Protein AF-A0A430WQE9-F1 (afdb_monomer)

Nearest PDB structures (foldseek):
  4ce4-assembly1_5  TM=2.980E-01  e=2.258E+00  Sus scrofa domesticus

Mean predicted aligned error: 10.64 Å

Secondary structure (DSSP, 8-state):
-HHHHHHHHHHHHHHHHHHHHHHHHHHHHH-S--------HHHHHHHHGGGGTS--TT--EEE-TTT--EEEHHHHHHHHHHHHHHHHHT----------

Foldseek 3Di:
DVVVVVVVVVVVVVVVVVVVVVVVVVCVVPDPDDFDDDDPLVVVCVVVPCVSVVVPPVPQWDADPPPRDIDGPVVVVVVVRCVVRVVVVVDPDDPPPDDD

Organism: Campylobacter jejuni (NCBI:txid197)

Solvent-accessible surface area (backbone atoms only — not comparable to full-atom values): 6272 Å² total; per-residue (Å²): 127,68,66,65,56,52,50,50,54,51,52,53,52,49,52,52,51,51,50,51,54,54,51,52,54,50,51,66,71,74,41,99,76,85,70,84,80,83,85,54,61,68,60,48,35,68,76,58,40,73,52,59,81,65,50,56,82,82,64,50,69,38,67,42,93,86,77,66,53,73,42,51,38,67,58,51,49,51,51,53,43,42,54,58,44,56,61,56,66,79,52,92,66,77,78,83,86,70,92,127

Sequence (100 aa):
MPYLLTKFHIKLANQRKDYFFKLANTIAKEYDNVFIEDLNIKAMAKLWGRKINDLNLKGRIFECPNCNVKLDRDYNASLNIYRVGASTLRGESIRPTKVG

InterPro domains:
  IPR001959 Probable transposase, IS891/IS1136/IS1341 [PF01385] (5-46)
  IPR010095 Cas12f1-like, TNB domain [PF07282] (58-81)

Structure (mmCIF, N/CA/C/O backbone):
data_AF-A0A430WQE9-F1
#
_entry.id   AF-A0A430WQE9-F1
#
loop_
_atom_site.group_PDB
_atom_site.id
_atom_site.type_symbol
_atom_site.label_atom_id
_atom_site.label_alt_id
_atom_site.label_comp_id
_atom_site.label_asym_id
_atom_site.label_entity_id
_atom_site.label_seq_id
_atom_site.pdbx_PDB_ins_code
_atom_site.Cartn_x
_atom_site.Cartn_y
_atom_site.Cartn_z
_atom_site.occupancy
_atom_site.B_iso_or_equiv
_atom_site.auth_seq_id
_atom_site.auth_comp_id
_atom_site.auth_asym_id
_atom_site.auth_atom_id
_atom_site.pdbx_PDB_model_num
ATOM 1 N N . MET A 1 1 ? -7.065 23.818 27.982 1.00 58.28 1 MET A N 1
ATOM 2 C CA . MET A 1 1 ? -7.477 23.308 26.652 1.00 58.28 1 MET A CA 1
ATOM 3 C C . MET A 1 1 ? -6.497 22.361 25.897 1.00 58.28 1 MET A C 1
ATOM 5 O O . MET A 1 1 ? -6.831 22.034 24.768 1.00 58.28 1 MET A O 1
ATOM 9 N N . PRO A 1 2 ? -5.373 21.808 26.425 1.00 73.31 2 PRO A N 1
ATOM 10 C CA . PRO A 1 2 ? -4.547 20.836 25.659 1.00 73.31 2 PRO A CA 1
ATOM 11 C C . PRO A 1 2 ? -5.147 19.422 25.522 1.00 73.31 2 PRO A C 1
ATOM 13 O O . PRO A 1 2 ? -4.924 18.724 24.540 1.00 73.31 2 PRO A O 1
ATOM 16 N N . TYR A 1 3 ? -5.931 18.989 26.511 1.00 83.31 3 TYR A N 1
ATOM 17 C CA . TYR A 1 3 ? -6.390 17.600 26.641 1.00 83.31 3 TYR A CA 1
ATOM 18 C C . TYR A 1 3 ? -7.363 17.142 25.537 1.00 83.31 3 TYR A C 1
ATOM 20 O O . TYR A 1 3 ? -7.309 15.994 25.095 1.00 83.31 3 TYR A O 1
ATOM 28 N N . LEU A 1 4 ? -8.234 18.039 25.061 1.00 88.00 4 LEU A N 1
ATOM 29 C CA . LEU A 1 4 ? -9.187 17.755 23.979 1.00 88.00 4 LEU A CA 1
ATOM 30 C C . LEU A 1 4 ? -8.475 17.521 22.640 1.00 88.00 4 LEU A C 1
ATOM 32 O O . LEU A 1 4 ? -8.814 16.580 21.923 1.00 88.00 4 LEU A O 1
ATOM 36 N N . LEU A 1 5 ? -7.448 18.324 22.345 1.00 92.25 5 LEU A N 1
ATOM 37 C CA . LEU A 1 5 ? -6.609 18.160 21.159 1.00 92.25 5 LEU A CA 1
ATOM 38 C C . LEU A 1 5 ? -5.867 16.816 21.197 1.00 92.25 5 LEU A C 1
ATOM 40 O O . LEU A 1 5 ? -5.918 16.054 20.233 1.00 92.25 5 LEU A O 1
ATOM 44 N N . THR A 1 6 ? -5.260 16.467 22.336 1.00 92.25 6 THR A N 1
ATOM 45 C CA . THR A 1 6 ? -4.583 15.172 22.512 1.00 92.25 6 THR A CA 1
ATOM 46 C C . THR A 1 6 ? -5.543 13.995 22.325 1.00 92.25 6 THR A C 1
ATOM 48 O O . THR A 1 6 ? -5.217 13.042 21.617 1.00 92.25 6 THR A O 1
ATOM 51 N N . LYS A 1 7 ? -6.760 14.066 22.882 1.00 93.94 7 LYS A N 1
ATOM 52 C CA . LYS A 1 7 ? -7.799 13.043 22.666 1.00 93.94 7 LYS A CA 1
ATOM 53 C C . LYS A 1 7 ? -8.175 12.887 21.195 1.00 93.94 7 LYS A 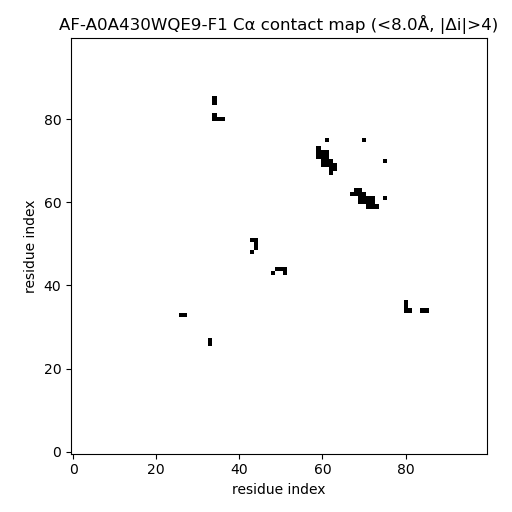C 1
ATOM 55 O O . LYS A 1 7 ? -8.354 11.761 20.734 1.00 93.94 7 LYS A O 1
ATOM 60 N N . PHE A 1 8 ? -8.276 13.991 20.457 1.00 96.31 8 PHE A N 1
ATOM 61 C CA . PHE A 1 8 ? -8.560 13.953 19.026 1.00 96.31 8 PHE A CA 1
ATOM 62 C C . PHE A 1 8 ? -7.433 13.270 18.237 1.00 96.31 8 PHE A C 1
ATOM 64 O O . PHE A 1 8 ? -7.709 12.377 17.436 1.00 96.31 8 PHE A O 1
ATOM 71 N N . HIS A 1 9 ? -6.169 13.606 18.514 1.00 95.75 9 HIS A N 1
ATOM 72 C CA . HIS A 1 9 ? -5.021 12.949 17.880 1.00 95.75 9 HIS A CA 1
ATOM 73 C C . HIS A 1 9 ? -4.970 11.447 18.169 1.00 95.75 9 HIS A C 1
ATOM 75 O O . HIS A 1 9 ? -4.749 10.663 17.247 1.00 95.75 9 HIS A O 1
ATOM 81 N N . ILE A 1 10 ? -5.236 11.037 19.414 1.00 96.88 10 ILE A N 1
ATOM 82 C CA . ILE A 1 10 ? -5.302 9.618 19.790 1.00 96.88 10 ILE A CA 1
ATOM 83 C C . ILE A 1 10 ? -6.429 8.916 19.028 1.00 96.88 10 ILE A C 1
ATOM 85 O O . ILE A 1 10 ? -6.216 7.843 18.467 1.00 96.88 10 ILE A O 1
ATOM 89 N N . LYS A 1 11 ? -7.618 9.528 18.955 1.00 97.31 11 LYS A N 1
ATOM 90 C CA . LYS A 1 11 ? -8.751 8.965 18.212 1.00 97.31 11 LYS A CA 1
ATOM 91 C C . LYS A 1 11 ? -8.407 8.772 16.735 1.00 97.31 11 LYS A C 1
ATOM 93 O O . LYS A 1 11 ? -8.633 7.690 16.202 1.00 97.31 11 LYS A O 1
ATOM 98 N N . LEU A 1 12 ? -7.826 9.785 16.093 1.00 96.69 12 LEU A N 1
ATOM 99 C CA . LEU A 1 12 ? -7.423 9.714 14.689 1.00 96.69 12 LEU A CA 1
ATOM 100 C C . LEU A 1 12 ? -6.335 8.655 14.457 1.00 96.69 12 LEU A C 1
ATOM 102 O O . LEU A 1 12 ? -6.414 7.890 13.496 1.00 96.69 12 LEU A O 1
ATOM 106 N N . ALA A 1 13 ? -5.334 8.582 15.337 1.00 96.88 13 ALA A N 1
ATOM 107 C CA . ALA A 1 13 ? -4.281 7.572 15.260 1.00 96.88 13 ALA A CA 1
ATOM 108 C C . ALA A 1 13 ? -4.855 6.152 15.383 1.00 96.88 13 ALA A C 1
ATOM 110 O O . ALA A 1 13 ? -4.515 5.279 14.584 1.00 96.88 13 ALA A O 1
ATOM 111 N N . ASN A 1 14 ? -5.785 5.942 16.317 1.00 98.06 14 ASN A N 1
ATOM 112 C CA . ASN A 1 14 ? -6.456 4.658 16.501 1.00 98.06 14 ASN A CA 1
ATOM 113 C C . ASN A 1 14 ? -7.331 4.285 15.301 1.00 98.06 14 ASN A C 1
ATOM 115 O O . ASN A 1 14 ? -7.309 3.132 14.890 1.00 98.06 14 ASN A O 1
ATOM 119 N N . GLN A 1 15 ? -8.041 5.242 14.695 1.00 97.94 15 GLN A N 1
ATOM 120 C CA . GLN A 1 15 ? -8.825 5.000 13.477 1.00 97.94 15 GLN A CA 1
ATOM 121 C C . GLN A 1 15 ? -7.946 4.578 12.298 1.00 97.94 15 GLN A C 1
ATOM 123 O O . GLN A 1 15 ? -8.271 3.626 11.595 1.00 97.94 15 GLN A O 1
ATOM 128 N N . ARG A 1 16 ? -6.806 5.250 12.099 1.00 98.19 16 ARG A N 1
ATOM 129 C CA . ARG A 1 16 ? -5.841 4.863 11.060 1.00 98.19 16 ARG A CA 1
ATOM 130 C C . ARG A 1 16 ? -5.314 3.456 11.314 1.00 98.19 16 ARG A C 1
ATOM 132 O O . ARG A 1 16 ? -5.319 2.634 10.406 1.00 98.19 16 ARG A O 1
ATOM 139 N N . LYS A 1 17 ? -4.908 3.173 12.554 1.00 98.00 17 LYS A N 1
ATOM 140 C CA . LYS A 1 17 ? -4.413 1.856 12.963 1.00 98.00 17 LYS A CA 1
ATOM 141 C C . LYS A 1 17 ? -5.459 0.767 12.706 1.00 98.00 17 LYS A C 1
ATOM 143 O O . LYS A 1 17 ? -5.139 -0.231 12.074 1.00 98.00 17 LYS A O 1
ATOM 148 N N . ASP A 1 18 ? -6.697 0.984 13.138 1.00 98.25 18 ASP A N 1
ATOM 149 C CA . ASP A 1 18 ? -7.817 0.060 12.934 1.00 98.25 18 ASP A CA 1
ATOM 150 C C . ASP A 1 18 ? -8.067 -0.231 11.446 1.00 98.25 18 ASP A C 1
ATOM 152 O O . ASP A 1 18 ? -8.135 -1.396 11.054 1.00 98.25 18 ASP A O 1
ATOM 156 N N . TYR A 1 19 ? -8.108 0.808 10.605 1.00 98.19 19 TYR A N 1
ATOM 157 C CA . TYR A 1 19 ? -8.226 0.645 9.155 1.00 98.19 19 TYR A CA 1
ATOM 158 C C . TYR A 1 19 ? -7.092 -0.214 8.581 1.00 98.19 19 TYR A C 1
ATOM 160 O O . TYR A 1 19 ? -7.359 -1.167 7.849 1.00 98.19 19 TYR A O 1
ATOM 168 N N . PHE A 1 20 ? -5.838 0.074 8.948 1.00 96.94 20 PHE A N 1
ATOM 169 C CA . PHE A 1 20 ? -4.687 -0.689 8.462 1.00 96.94 20 PHE A CA 1
ATOM 170 C C . PHE A 1 20 ? -4.760 -2.167 8.854 1.00 96.94 20 PHE A C 1
ATOM 172 O O . PHE A 1 20 ? -4.534 -3.022 8.003 1.00 96.94 20 PHE A O 1
ATOM 179 N N . PHE A 1 21 ? -5.122 -2.487 10.100 1.00 97.75 21 PHE A N 1
ATOM 180 C CA . PHE A 1 21 ? -5.247 -3.884 10.527 1.00 97.75 21 PHE A CA 1
ATOM 181 C C . PHE A 1 21 ? -6.385 -4.616 9.814 1.00 97.75 21 PHE A C 1
ATOM 183 O O . PHE A 1 21 ? -6.214 -5.769 9.423 1.00 97.75 21 PHE A O 1
ATOM 190 N N . LYS A 1 22 ? -7.530 -3.960 9.603 1.00 98.25 22 LYS A N 1
ATOM 191 C CA . LYS A 1 22 ? -8.659 -4.551 8.870 1.00 98.25 22 LYS A CA 1
ATOM 192 C C . LYS A 1 22 ? -8.314 -4.817 7.409 1.00 98.25 22 LYS A C 1
ATOM 194 O O . LYS A 1 22 ? -8.600 -5.904 6.908 1.00 98.25 22 LYS A O 1
ATOM 199 N N . LEU A 1 23 ? -7.668 -3.857 6.750 1.00 96.75 23 LEU A N 1
ATOM 200 C CA . LEU A 1 23 ? -7.215 -4.005 5.370 1.00 96.75 23 LEU A CA 1
ATOM 201 C C . LEU A 1 23 ? -6.185 -5.134 5.251 1.00 96.75 23 LEU A C 1
ATOM 203 O O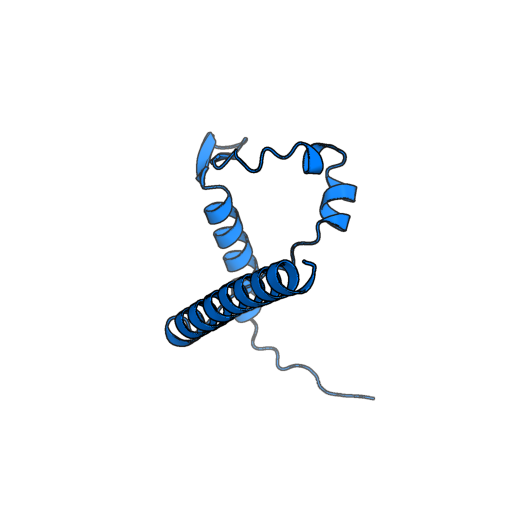 . LEU A 1 23 ? -6.367 -6.035 4.439 1.00 96.75 23 LEU A O 1
ATOM 207 N N . ALA A 1 24 ? -5.158 -5.131 6.105 1.00 95.38 24 ALA A N 1
ATOM 208 C CA . ALA A 1 24 ? -4.131 -6.169 6.115 1.00 95.38 24 ALA A CA 1
ATOM 209 C C . ALA A 1 24 ? -4.729 -7.566 6.339 1.00 95.38 24 ALA A C 1
ATOM 211 O O . ALA A 1 24 ? -4.381 -8.501 5.628 1.00 95.38 24 ALA A O 1
ATOM 212 N N . ASN A 1 25 ? -5.675 -7.701 7.274 1.00 97.56 25 ASN A N 1
ATOM 213 C CA . ASN A 1 25 ? -6.361 -8.967 7.533 1.00 97.56 25 ASN A CA 1
ATOM 214 C C . ASN A 1 25 ? -7.224 -9.426 6.348 1.00 97.56 25 ASN A C 1
ATOM 216 O O . ASN A 1 25 ? -7.343 -10.619 6.107 1.00 97.56 25 ASN A O 1
ATOM 220 N N . THR A 1 26 ? -7.836 -8.494 5.616 1.00 98.12 26 THR A N 1
ATOM 221 C CA . THR A 1 26 ? -8.621 -8.824 4.416 1.00 98.12 26 THR A CA 1
ATOM 222 C C . THR A 1 26 ? -7.705 -9.364 3.323 1.00 98.12 26 THR A C 1
ATOM 224 O O . THR A 1 26 ? -7.919 -10.469 2.838 1.00 98.12 26 THR A O 1
ATOM 227 N N . ILE A 1 27 ? -6.620 -8.643 3.025 1.00 93.31 27 ILE A N 1
ATOM 228 C CA . ILE A 1 27 ? -5.640 -9.043 2.009 1.00 93.31 27 ILE A CA 1
ATOM 229 C C . ILE A 1 27 ? -5.005 -10.395 2.364 1.00 93.31 27 ILE A C 1
ATOM 231 O O . ILE A 1 27 ? -4.938 -11.276 1.515 1.00 93.31 27 ILE A O 1
ATOM 235 N N . ALA A 1 28 ? -4.598 -10.591 3.621 1.00 93.12 28 ALA A N 1
ATOM 236 C CA . ALA A 1 28 ? -3.978 -11.838 4.074 1.00 93.12 28 ALA A CA 1
ATOM 237 C C . ALA A 1 28 ? -4.918 -13.057 4.024 1.00 93.12 28 ALA A C 1
ATOM 239 O O . ALA A 1 28 ? -4.443 -14.187 4.034 1.00 93.12 28 ALA A O 1
ATOM 240 N N . LYS A 1 29 ? -6.240 -12.844 4.014 1.00 95.75 29 LYS A N 1
ATOM 241 C CA . LYS A 1 29 ? -7.234 -13.919 3.866 1.00 95.75 29 LYS A CA 1
ATOM 242 C C . LYS A 1 29 ? -7.560 -14.234 2.412 1.00 95.75 29 LYS A C 1
ATOM 244 O O . LYS A 1 29 ? -7.976 -15.349 2.127 1.00 95.75 29 LYS A O 1
ATOM 249 N N . GLU A 1 30 ? -7.461 -13.243 1.535 1.00 96.31 30 GLU A N 1
ATOM 250 C CA . GLU A 1 30 ? -7.894 -13.345 0.139 1.00 96.31 30 GLU A CA 1
ATOM 251 C C . GLU A 1 30 ? -6.764 -13.794 -0.797 1.00 96.31 30 GLU A C 1
ATOM 253 O O . GLU A 1 30 ? -7.030 -14.459 -1.794 1.00 96.31 30 GLU A O 1
ATOM 258 N N . TYR A 1 31 ? -5.511 -13.465 -0.473 1.00 91.31 31 TYR A N 1
ATOM 259 C CA . TYR A 1 31 ? -4.360 -13.720 -1.335 1.00 91.31 31 TYR A CA 1
ATOM 260 C C . TYR A 1 31 ? -3.310 -14.581 -0.630 1.00 91.31 31 TYR A C 1
ATOM 262 O O . TYR A 1 31 ? -2.844 -14.236 0.454 1.00 91.31 31 TYR A O 1
ATOM 270 N N . ASP A 1 32 ? -2.858 -15.645 -1.298 1.00 91.00 32 ASP A N 1
ATOM 271 C CA . ASP A 1 32 ? -1.778 -16.511 -0.798 1.00 91.00 32 ASP A CA 1
ATOM 272 C C . ASP A 1 32 ? -0.401 -15.835 -0.863 1.00 91.00 32 ASP A C 1
ATOM 274 O O . ASP A 1 32 ? 0.487 -16.109 -0.058 1.00 91.00 32 ASP A O 1
ATOM 278 N N . ASN A 1 33 ? -0.214 -14.943 -1.841 1.00 90.00 33 ASN A N 1
ATOM 279 C CA . ASN A 1 33 ? 1.045 -14.251 -2.091 1.00 90.00 33 ASN A CA 1
ATOM 280 C C . ASN A 1 33 ? 0.812 -12.743 -2.164 1.00 90.00 33 ASN A C 1
ATOM 282 O O . ASN A 1 33 ? 0.053 -12.261 -3.005 1.00 90.00 33 ASN A O 1
ATOM 286 N N . VAL A 1 34 ? 1.513 -11.994 -1.313 1.00 90.19 34 VAL A N 1
ATOM 287 C CA . VAL A 1 34 ? 1.464 -10.529 -1.268 1.00 90.19 34 VAL A CA 1
ATOM 288 C C . VAL A 1 34 ? 2.880 -9.992 -1.440 1.00 90.19 34 VAL A C 1
ATOM 290 O O . VAL A 1 34 ? 3.775 -10.330 -0.669 1.00 90.19 34 VAL A O 1
ATOM 293 N N . PHE A 1 35 ? 3.082 -9.140 -2.444 1.00 90.81 35 PHE A N 1
ATOM 294 C CA . PHE A 1 35 ? 4.372 -8.513 -2.724 1.00 90.81 35 PHE A CA 1
ATOM 295 C C . PHE A 1 35 ? 4.331 -7.040 -2.346 1.00 90.81 35 PHE A C 1
ATOM 297 O O . PHE A 1 35 ? 3.427 -6.312 -2.755 1.00 90.81 35 PHE A O 1
ATOM 304 N N . ILE A 1 36 ? 5.317 -6.607 -1.566 1.00 90.19 36 ILE A N 1
ATOM 305 C CA . ILE A 1 36 ? 5.423 -5.243 -1.053 1.00 90.19 36 ILE A CA 1
ATOM 306 C C . ILE A 1 36 ? 6.830 -4.744 -1.369 1.00 90.19 36 ILE A C 1
ATOM 308 O O . ILE A 1 36 ? 7.801 -5.468 -1.158 1.00 90.19 36 ILE A O 1
ATOM 312 N N . GLU A 1 37 ? 6.935 -3.516 -1.871 1.00 83.75 37 GLU A N 1
ATOM 313 C CA . GLU A 1 37 ? 8.212 -2.817 -2.011 1.00 83.75 37 GLU A CA 1
ATOM 314 C C . GLU A 1 37 ? 8.380 -1.760 -0.915 1.00 83.75 37 GLU A C 1
ATOM 316 O O . GLU A 1 37 ? 7.408 -1.155 -0.455 1.00 83.75 37 GLU A O 1
ATOM 321 N N . ASP A 1 38 ? 9.628 -1.503 -0.531 1.00 85.50 38 ASP A N 1
ATOM 322 C CA . ASP A 1 38 ? 9.960 -0.390 0.349 1.00 85.50 38 ASP A CA 1
ATOM 323 C C . ASP A 1 38 ? 10.109 0.900 -0.463 1.00 85.50 38 ASP A C 1
ATOM 325 O O . ASP A 1 38 ? 10.990 1.031 -1.319 1.00 85.50 38 ASP A O 1
ATOM 329 N N . LEU A 1 39 ? 9.290 1.906 -0.148 1.00 78.31 39 LEU A N 1
ATOM 330 C CA . LEU A 1 39 ? 9.407 3.223 -0.767 1.00 78.31 39 LEU A CA 1
ATOM 331 C C . LEU A 1 39 ? 10.638 3.968 -0.223 1.00 78.31 39 LEU A C 1
ATOM 333 O O . LEU A 1 39 ? 10.586 4.643 0.808 1.00 78.31 39 LEU A O 1
ATOM 337 N N . ASN A 1 40 ? 11.760 3.901 -0.940 1.00 76.94 40 ASN A N 1
ATOM 338 C CA . ASN A 1 40 ? 12.981 4.609 -0.558 1.00 76.94 40 ASN A CA 1
ATOM 339 C C . ASN A 1 40 ? 13.026 6.039 -1.121 1.00 76.94 40 ASN A C 1
ATOM 341 O O . ASN A 1 40 ? 13.749 6.340 -2.072 1.00 76.94 40 ASN A O 1
ATOM 345 N N . ILE A 1 41 ? 12.291 6.950 -0.479 1.00 74.38 41 ILE A N 1
ATOM 346 C CA . ILE A 1 41 ? 12.180 8.361 -0.895 1.00 74.38 41 ILE A CA 1
ATOM 347 C C . ILE A 1 41 ? 13.552 9.051 -0.961 1.00 74.38 41 ILE A C 1
ATOM 349 O O . ILE A 1 41 ? 13.782 9.870 -1.845 1.00 74.38 41 ILE A O 1
ATOM 353 N N . LYS A 1 42 ? 14.493 8.710 -0.068 1.00 77.75 42 LYS A N 1
ATOM 354 C CA . LYS A 1 42 ? 15.845 9.299 -0.068 1.00 77.75 42 LYS A CA 1
ATOM 355 C C . LYS A 1 42 ? 16.642 8.883 -1.304 1.00 77.75 42 LYS A C 1
ATOM 357 O O . LYS A 1 42 ? 17.251 9.732 -1.952 1.00 77.75 42 LYS A O 1
ATOM 362 N N . ALA A 1 43 ? 16.637 7.590 -1.633 1.00 74.81 43 ALA A N 1
ATOM 363 C CA . ALA A 1 43 ? 17.303 7.075 -2.826 1.00 74.81 43 ALA A CA 1
ATOM 364 C C . ALA A 1 43 ? 16.645 7.613 -4.098 1.00 74.81 43 ALA A C 1
ATOM 366 O O . ALA A 1 43 ? 17.343 8.066 -5.003 1.00 74.81 43 ALA A O 1
ATOM 367 N N . MET A 1 44 ? 15.312 7.650 -4.128 1.00 72.50 44 MET A N 1
ATOM 368 C CA . MET A 1 44 ? 14.569 8.274 -5.212 1.00 72.50 44 MET A CA 1
ATOM 369 C C . MET A 1 44 ? 14.988 9.747 -5.359 1.00 72.50 44 MET A C 1
ATOM 371 O O . MET A 1 44 ? 15.386 10.148 -6.448 1.00 72.50 44 MET A O 1
ATOM 375 N N . ALA A 1 45 ? 14.984 10.547 -4.283 1.00 75.56 45 ALA A N 1
ATOM 376 C CA . ALA A 1 45 ? 15.352 11.970 -4.316 1.00 75.56 45 ALA A CA 1
ATOM 377 C C . ALA A 1 45 ? 16.787 12.188 -4.812 1.00 75.56 45 ALA A C 1
ATOM 379 O O . ALA A 1 45 ? 17.053 13.137 -5.548 1.00 75.56 45 ALA A O 1
ATOM 380 N N . LYS A 1 46 ? 17.706 11.283 -4.460 1.00 77.06 46 LYS A N 1
ATOM 381 C CA . LYS A 1 46 ? 19.091 11.296 -4.943 1.00 77.06 46 LYS A CA 1
ATOM 382 C C . LYS A 1 46 ? 19.193 10.998 -6.444 1.00 77.06 46 LYS A C 1
ATOM 384 O O . LYS A 1 46 ? 19.978 11.643 -7.127 1.00 77.06 46 LYS A O 1
ATOM 389 N N . LEU A 1 47 ? 18.423 10.031 -6.944 1.00 70.06 47 LEU A N 1
ATOM 390 C CA . LEU A 1 47 ? 18.457 9.595 -8.345 1.00 70.06 47 LEU A CA 1
ATOM 391 C C . LEU A 1 47 ? 17.691 10.541 -9.287 1.00 70.06 47 LEU A C 1
ATOM 393 O O . LEU A 1 47 ? 18.117 10.750 -10.417 1.00 70.06 47 LEU A O 1
ATOM 397 N N . TRP A 1 48 ? 16.579 11.124 -8.831 1.00 63.09 48 TRP A N 1
ATOM 398 C CA . TRP A 1 48 ? 15.665 11.918 -9.665 1.00 63.09 48 TRP A CA 1
ATOM 399 C C . TRP A 1 48 ? 15.677 13.422 -9.319 1.00 63.09 48 TRP A C 1
ATOM 401 O O . TRP A 1 48 ? 15.015 14.217 -9.986 1.00 63.09 48 TRP A O 1
ATOM 411 N N . GLY A 1 49 ? 16.454 13.853 -8.319 1.00 65.31 49 GLY A N 1
ATOM 412 C CA . GLY A 1 49 ? 16.653 15.263 -7.964 1.00 65.31 49 GLY A CA 1
ATOM 413 C C . GLY A 1 49 ? 15.380 15.980 -7.489 1.00 65.31 49 GLY A C 1
ATOM 414 O O . GLY A 1 49 ? 14.465 15.370 -6.933 1.00 65.31 49 GLY A O 1
ATOM 415 N N . ARG A 1 50 ? 15.294 17.303 -7.728 1.00 56.59 50 ARG A N 1
ATOM 416 C CA . ARG A 1 50 ? 14.139 18.147 -7.331 1.00 56.59 50 ARG A CA 1
ATOM 417 C C . ARG A 1 50 ? 12.800 17.681 -7.917 1.00 56.59 50 ARG A C 1
ATOM 419 O O . ARG A 1 50 ? 11.762 17.976 -7.330 1.00 56.59 50 ARG A O 1
ATOM 426 N N . LYS A 1 51 ? 12.820 16.884 -8.997 1.00 56.25 51 LYS A N 1
ATOM 427 C CA . LYS A 1 51 ? 11.610 16.326 -9.618 1.00 56.25 51 LYS A CA 1
ATOM 428 C C . LYS A 1 51 ? 10.771 15.488 -8.664 1.00 56.25 51 LYS A C 1
ATOM 430 O O . LYS A 1 51 ? 9.596 15.356 -8.941 1.00 56.25 51 LYS A O 1
ATOM 435 N N . ILE A 1 52 ? 11.314 14.951 -7.567 1.00 58.16 52 ILE A N 1
ATOM 436 C CA . ILE A 1 52 ? 10.509 14.211 -6.578 1.00 58.16 52 ILE A CA 1
ATOM 437 C C . ILE A 1 52 ? 9.652 15.095 -5.690 1.00 58.16 52 ILE A C 1
ATOM 439 O O . ILE A 1 52 ? 8.555 14.687 -5.325 1.00 58.16 52 ILE A O 1
ATOM 443 N N . ASN A 1 53 ? 10.111 16.306 -5.388 1.00 53.94 53 ASN A N 1
ATOM 444 C CA . ASN A 1 53 ? 9.281 17.273 -4.674 1.00 53.94 53 ASN A CA 1
ATOM 445 C C . ASN A 1 53 ? 8.240 17.899 -5.616 1.00 53.94 53 ASN A C 1
ATOM 447 O O . ASN A 1 53 ? 7.146 18.232 -5.172 1.00 53.94 53 ASN A O 1
ATOM 451 N N . ASP A 1 54 ? 8.562 17.969 -6.912 1.00 54.03 54 ASP A N 1
ATOM 452 C CA . ASP A 1 54 ? 7.661 18.409 -7.983 1.00 54.03 54 ASP A CA 1
ATOM 453 C C . ASP A 1 54 ? 6.896 17.248 -8.643 1.00 54.03 54 ASP A C 1
ATOM 455 O O . ASP A 1 54 ? 6.193 17.461 -9.637 1.00 54.03 54 ASP A O 1
ATOM 459 N N . LEU A 1 55 ? 7.010 16.013 -8.123 1.00 58.19 55 LEU A N 1
ATOM 460 C CA . LEU A 1 55 ? 6.197 14.895 -8.590 1.00 58.19 55 LEU A CA 1
ATOM 461 C C . LEU A 1 55 ? 4.775 15.293 -8.261 1.00 58.19 55 LEU A C 1
ATOM 463 O O . LEU A 1 55 ? 4.349 15.288 -7.106 1.00 58.19 55 LEU A O 1
ATOM 467 N N . ASN A 1 56 ? 4.044 15.670 -9.298 1.00 62.34 56 ASN A N 1
ATOM 468 C CA . ASN A 1 56 ? 2.633 15.921 -9.210 1.00 62.34 56 ASN A CA 1
ATOM 469 C C . ASN A 1 56 ? 1.978 14.606 -8.769 1.00 62.34 56 ASN A C 1
ATOM 471 O O . ASN A 1 56 ? 1.598 13.788 -9.599 1.00 62.34 56 ASN A O 1
ATOM 475 N N . LEU A 1 57 ? 1.854 14.379 -7.456 1.00 65.44 57 LEU A N 1
ATOM 476 C CA . LEU A 1 57 ? 1.184 13.210 -6.888 1.00 65.44 57 LEU A CA 1
ATOM 477 C C . LEU A 1 57 ? -0.260 13.110 -7.402 1.00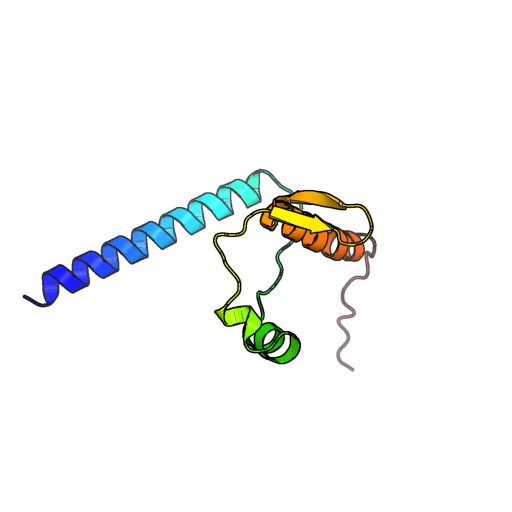 65.44 57 LEU A C 1
ATOM 479 O O . LEU A 1 57 ? -0.828 12.017 -7.400 1.00 65.44 57 LEU A O 1
ATOM 483 N N . LYS A 1 58 ? -0.825 14.226 -7.896 1.00 68.31 58 LYS A N 1
ATOM 484 C CA . LYS A 1 58 ? -2.123 14.280 -8.579 1.00 68.31 58 LYS A CA 1
ATOM 485 C C . LYS A 1 58 ? -2.087 13.705 -9.999 1.00 68.31 58 LYS A C 1
ATOM 487 O O . LYS A 1 58 ? -3.132 13.311 -10.499 1.00 68.31 58 LYS A O 1
ATOM 492 N N . GLY A 1 59 ? -0.928 13.643 -10.651 1.00 72.69 59 GLY A N 1
ATOM 493 C CA . GLY A 1 59 ? -0.734 12.976 -11.936 1.00 72.69 59 GLY A CA 1
ATOM 494 C C . GLY A 1 59 ? -0.861 11.465 -11.766 1.00 72.69 59 GLY A C 1
ATOM 495 O O . GLY A 1 59 ? 0.081 10.804 -11.334 1.00 72.69 59 GLY A O 1
ATOM 496 N N . ARG A 1 60 ? -2.051 10.935 -12.061 1.00 81.56 60 ARG A N 1
ATOM 497 C CA . ARG A 1 60 ? -2.393 9.510 -11.915 1.00 81.56 60 ARG A CA 1
ATOM 498 C C . ARG A 1 60 ? -2.133 8.681 -13.166 1.00 81.56 60 ARG A C 1
ATOM 500 O O . ARG A 1 60 ? -2.219 7.468 -13.099 1.00 81.56 60 ARG A O 1
ATOM 507 N N . ILE A 1 61 ? -1.792 9.310 -14.287 1.00 83.44 61 ILE A N 1
ATOM 508 C CA . ILE A 1 61 ? -1.586 8.617 -15.561 1.00 83.44 61 ILE A CA 1
ATOM 509 C C . ILE A 1 61 ? -0.086 8.503 -15.829 1.00 83.44 61 ILE A C 1
ATOM 511 O O . ILE A 1 61 ? 0.620 9.509 -15.875 1.00 83.44 61 ILE A O 1
ATOM 515 N N . PHE A 1 62 ? 0.384 7.274 -16.013 1.00 81.25 62 PHE A N 1
ATOM 516 C CA . PHE A 1 62 ? 1.665 6.967 -16.631 1.00 81.25 62 PHE A CA 1
ATOM 517 C C . PHE A 1 62 ? 1.465 6.826 -18.141 1.00 81.25 62 PHE A C 1
ATOM 519 O O . PHE A 1 62 ? 0.595 6.079 -18.585 1.00 81.25 62 PHE A O 1
ATOM 526 N N . GLU A 1 63 ? 2.281 7.530 -18.921 1.00 82.75 63 GLU A N 1
ATOM 527 C CA . GLU A 1 63 ? 2.346 7.396 -20.375 1.00 82.75 63 GLU A CA 1
ATOM 528 C C . GLU A 1 63 ? 3.715 6.838 -20.751 1.00 82.75 63 GLU A C 1
ATOM 530 O O . GLU A 1 63 ? 4.753 7.410 -20.410 1.00 82.75 63 GLU A O 1
ATOM 535 N N . CYS A 1 64 ? 3.722 5.685 -21.417 1.00 80.88 64 CYS A N 1
ATOM 536 C CA . CYS A 1 64 ? 4.960 5.067 -21.859 1.00 80.88 64 CYS A CA 1
ATOM 537 C C . CYS A 1 64 ? 5.560 5.874 -23.023 1.00 80.88 64 CYS A C 1
ATOM 539 O O . CYS A 1 64 ? 4.918 5.960 -24.068 1.00 80.88 64 CYS A O 1
ATOM 541 N N . PRO A 1 65 ? 6.802 6.378 -22.924 1.00 83.38 65 PRO A N 1
ATOM 542 C CA . PRO A 1 65 ? 7.407 7.188 -23.985 1.00 83.38 65 PRO A CA 1
ATOM 543 C C . PRO A 1 65 ? 7.741 6.395 -25.258 1.00 83.38 65 PRO A C 1
ATOM 545 O O . PRO A 1 65 ? 8.012 6.994 -26.291 1.00 83.38 65 PRO A O 1
ATOM 548 N N . ASN A 1 66 ? 7.760 5.059 -25.189 1.00 86.69 66 ASN A N 1
ATOM 549 C CA . ASN A 1 66 ? 8.130 4.208 -26.322 1.00 86.69 66 ASN A CA 1
ATOM 550 C C . ASN A 1 66 ? 6.919 3.696 -27.114 1.00 86.69 66 ASN A C 1
ATOM 552 O O . ASN A 1 66 ? 6.989 3.564 -28.330 1.00 86.69 66 ASN A O 1
ATOM 556 N N . CYS A 1 67 ? 5.818 3.371 -26.432 1.00 88.44 67 CYS A N 1
ATOM 557 C CA . CYS A 1 67 ? 4.629 2.792 -27.068 1.00 88.44 67 CYS A CA 1
ATOM 558 C C . CYS A 1 67 ? 3.341 3.596 -26.848 1.00 88.44 67 CYS A C 1
ATOM 560 O O . CYS A 1 67 ? 2.284 3.164 -27.294 1.00 88.44 67 CYS A O 1
ATOM 562 N N . ASN A 1 68 ? 3.408 4.743 -26.163 1.00 84.19 68 ASN A N 1
ATOM 563 C CA . ASN A 1 68 ? 2.290 5.655 -25.886 1.00 84.19 68 ASN A CA 1
ATOM 564 C C . ASN A 1 68 ? 1.097 5.039 -25.132 1.00 84.19 68 ASN A C 1
ATOM 566 O O . ASN A 1 68 ? 0.018 5.628 -25.075 1.00 84.19 68 ASN A O 1
ATOM 570 N N . VAL A 1 69 ? 1.273 3.866 -24.512 1.00 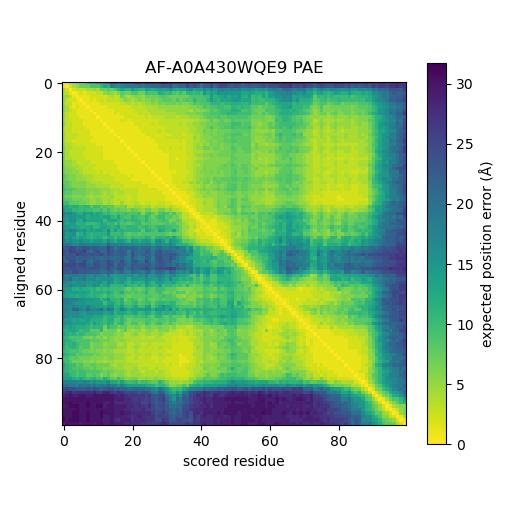85.81 69 VAL A N 1
ATOM 571 C CA . VAL A 1 69 ? 0.249 3.276 -23.641 1.00 85.81 69 VAL A CA 1
ATOM 572 C C . VAL A 1 69 ? 0.068 4.160 -22.411 1.00 85.81 69 VAL A C 1
ATOM 574 O O . VAL A 1 69 ? 1.043 4.520 -21.747 1.00 85.81 69 VAL A O 1
ATOM 577 N N . LYS A 1 70 ? -1.194 4.474 -22.107 1.00 89.12 70 LYS A N 1
ATOM 578 C CA . LYS A 1 70 ? -1.614 5.236 -20.931 1.00 89.12 70 LYS A CA 1
ATOM 579 C C . LYS A 1 70 ? -2.258 4.302 -19.927 1.00 89.12 70 LYS A C 1
ATOM 581 O O . LYS A 1 70 ? -3.188 3.577 -20.267 1.00 89.12 70 LYS A O 1
ATOM 586 N N . LEU A 1 71 ? -1.773 4.329 -18.697 1.00 84.12 71 LEU A N 1
ATOM 587 C CA . LEU A 1 71 ? -2.283 3.490 -17.621 1.00 84.12 71 LEU A CA 1
ATOM 588 C C . LEU A 1 71 ? -2.206 4.214 -16.282 1.00 84.12 71 LEU A C 1
ATOM 590 O O . LEU A 1 71 ? -1.473 5.193 -16.138 1.00 84.12 71 LEU A O 1
ATOM 594 N N . ASP A 1 72 ? -2.974 3.743 -15.303 1.00 89.00 72 ASP A N 1
ATOM 595 C CA . ASP A 1 72 ? -2.880 4.278 -13.950 1.00 89.00 72 ASP A CA 1
ATOM 596 C C . ASP A 1 72 ? -1.478 4.015 -13.378 1.00 89.00 72 ASP A C 1
ATOM 598 O O . ASP A 1 72 ? -0.927 2.918 -13.481 1.00 89.00 72 ASP A O 1
ATOM 602 N N . ARG A 1 73 ? -0.870 5.052 -12.808 1.00 83.75 73 ARG A N 1
ATOM 603 C CA . ARG A 1 73 ? 0.495 5.021 -12.282 1.00 83.75 73 ARG A CA 1
ATOM 604 C C . ARG A 1 73 ? 0.631 4.022 -11.139 1.00 83.75 73 ARG A C 1
ATOM 606 O O . ARG A 1 73 ? 1.644 3.330 -11.070 1.00 83.75 73 ARG A O 1
ATOM 613 N N . ASP A 1 74 ? -0.353 3.974 -10.246 1.00 86.44 74 ASP A N 1
ATOM 614 C CA . ASP A 1 74 ? -0.299 3.116 -9.069 1.00 86.44 74 ASP A CA 1
ATOM 615 C C . ASP A 1 74 ? -0.531 1.655 -9.500 1.00 86.44 74 ASP A C 1
ATOM 617 O O . ASP A 1 74 ? 0.183 0.766 -9.040 1.00 86.44 74 ASP A O 1
ATOM 621 N N . TYR A 1 75 ? -1.391 1.417 -10.501 1.00 88.00 75 TYR A N 1
ATOM 622 C CA . TYR A 1 75 ? -1.502 0.111 -11.164 1.00 88.00 75 TYR A CA 1
ATOM 623 C C . TYR A 1 75 ? -0.194 -0.322 -11.853 1.00 88.00 75 TYR A C 1
ATOM 625 O O . TYR A 1 75 ? 0.225 -1.472 -11.709 1.00 88.00 75 TYR A O 1
ATOM 633 N N . ASN A 1 76 ? 0.498 0.591 -12.551 1.00 86.31 76 ASN A N 1
ATOM 634 C CA . ASN A 1 76 ? 1.814 0.303 -13.139 1.00 86.31 76 ASN A CA 1
ATOM 635 C C . ASN A 1 76 ? 2.818 -0.152 -12.077 1.00 86.31 76 ASN A C 1
ATOM 637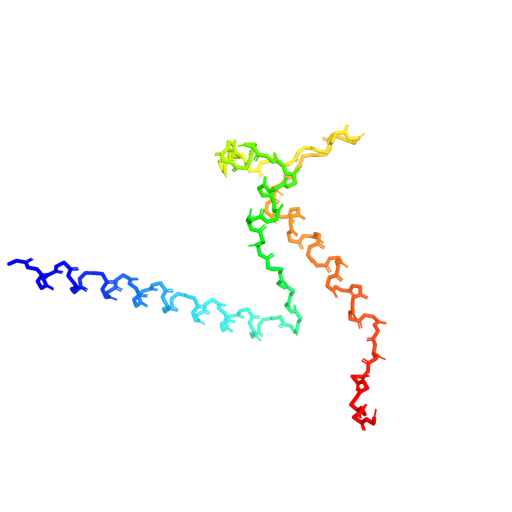 O O . ASN A 1 76 ? 3.573 -1.103 -12.280 1.00 86.31 76 ASN A O 1
ATOM 641 N N . ALA A 1 77 ? 2.841 0.563 -10.949 1.00 86.19 77 ALA A N 1
ATOM 642 C CA . ALA A 1 77 ? 3.722 0.258 -9.836 1.00 86.19 77 ALA A CA 1
ATOM 643 C C . ALA A 1 77 ? 3.406 -1.135 -9.281 1.00 86.19 77 ALA A C 1
ATOM 645 O O . ALA A 1 77 ? 4.309 -1.962 -9.184 1.00 86.19 77 ALA A O 1
ATOM 646 N N . SER A 1 78 ? 2.127 -1.448 -9.041 1.00 90.19 78 SER A N 1
ATOM 647 C CA . SER A 1 78 ? 1.701 -2.785 -8.612 1.00 90.19 78 SER A CA 1
ATOM 648 C C . SER A 1 78 ? 2.138 -3.887 -9.581 1.00 90.19 78 SER A C 1
ATOM 650 O O . SER A 1 78 ? 2.612 -4.930 -9.132 1.00 90.19 78 SER A O 1
ATOM 652 N N . LEU A 1 79 ? 2.052 -3.664 -10.897 1.00 89.62 79 LEU A N 1
ATOM 653 C CA . LEU A 1 79 ? 2.499 -4.643 -11.892 1.00 89.62 79 LEU A CA 1
ATOM 654 C C . LEU A 1 79 ? 4.020 -4.865 -11.850 1.00 89.62 79 LEU A C 1
ATOM 656 O O . LEU A 1 79 ? 4.480 -6.004 -11.957 1.00 89.62 79 LEU A O 1
ATOM 660 N N . ASN A 1 80 ? 4.802 -3.801 -11.664 1.00 88.12 80 ASN A N 1
ATOM 661 C CA . ASN A 1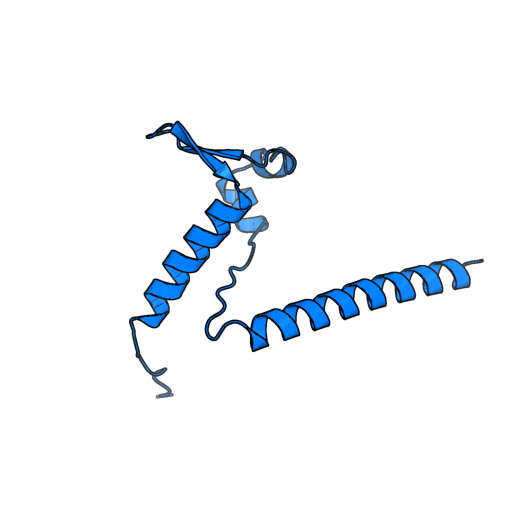 80 ? 6.256 -3.902 -11.530 1.00 88.12 80 ASN A CA 1
ATOM 662 C C . ASN A 1 80 ? 6.658 -4.645 -10.248 1.00 88.12 80 ASN A C 1
ATOM 664 O O . ASN A 1 80 ? 7.488 -5.554 -10.313 1.00 88.12 80 ASN A O 1
ATOM 668 N N . ILE A 1 81 ? 6.026 -4.324 -9.114 1.00 90.12 81 ILE A N 1
ATOM 669 C CA . ILE A 1 81 ? 6.240 -5.008 -7.828 1.00 90.12 81 ILE A CA 1
ATOM 670 C C . ILE A 1 81 ? 5.911 -6.494 -7.962 1.00 90.12 81 ILE A C 1
ATOM 672 O O . ILE A 1 81 ? 6.720 -7.344 -7.593 1.00 90.12 81 ILE A O 1
ATOM 676 N N . TYR A 1 82 ? 4.751 -6.815 -8.542 1.00 91.00 82 TYR A N 1
ATOM 677 C CA . TYR A 1 82 ? 4.345 -8.194 -8.785 1.00 91.00 82 TYR A CA 1
ATOM 678 C C . TYR A 1 82 ? 5.354 -8.928 -9.667 1.00 91.00 82 TYR A C 1
ATOM 680 O O . TYR A 1 82 ? 5.761 -10.036 -9.339 1.00 91.00 82 TY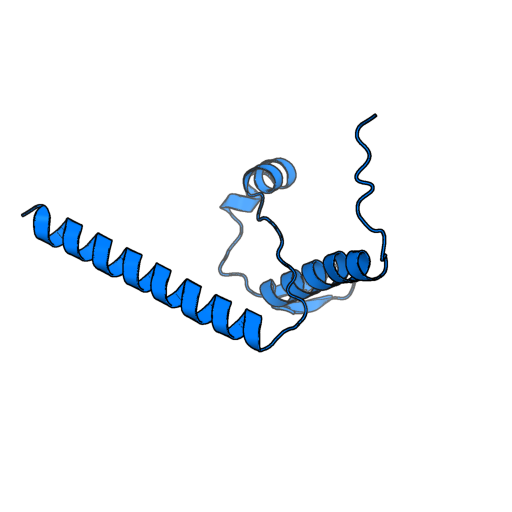R A O 1
ATOM 688 N N . ARG A 1 83 ? 5.809 -8.315 -10.766 1.00 90.12 83 ARG A N 1
ATOM 689 C CA . ARG A 1 83 ? 6.766 -8.939 -11.689 1.00 90.12 83 ARG A CA 1
ATOM 690 C C . ARG A 1 83 ? 8.082 -9.300 -10.997 1.00 90.12 83 ARG A C 1
ATOM 692 O O . ARG A 1 83 ? 8.576 -10.411 -11.186 1.00 90.12 83 ARG A O 1
ATOM 699 N N . VAL A 1 84 ? 8.647 -8.383 -10.210 1.00 88.19 84 VAL A N 1
ATOM 700 C CA . VAL A 1 84 ? 9.892 -8.621 -9.458 1.00 88.19 84 VAL A CA 1
ATOM 701 C C . VAL A 1 84 ? 9.662 -9.651 -8.349 1.00 88.19 84 VAL A C 1
ATOM 703 O O . VAL A 1 84 ? 10.417 -10.617 -8.233 1.00 88.19 84 VAL A O 1
ATOM 706 N N . GLY A 1 85 ? 8.583 -9.509 -7.582 1.00 88.00 85 GLY A N 1
ATOM 707 C CA . GLY A 1 85 ? 8.248 -10.424 -6.496 1.00 88.00 85 GLY A CA 1
ATOM 708 C C . GLY A 1 85 ? 7.988 -11.854 -6.979 1.00 88.00 85 GLY A C 1
ATOM 709 O O . GLY A 1 85 ? 8.612 -12.798 -6.496 1.00 88.00 85 GLY A O 1
ATOM 710 N N . ALA A 1 86 ? 7.153 -12.027 -8.004 1.00 87.94 86 ALA A N 1
ATOM 711 C CA . ALA A 1 86 ? 6.856 -13.325 -8.609 1.00 87.94 86 ALA A CA 1
AT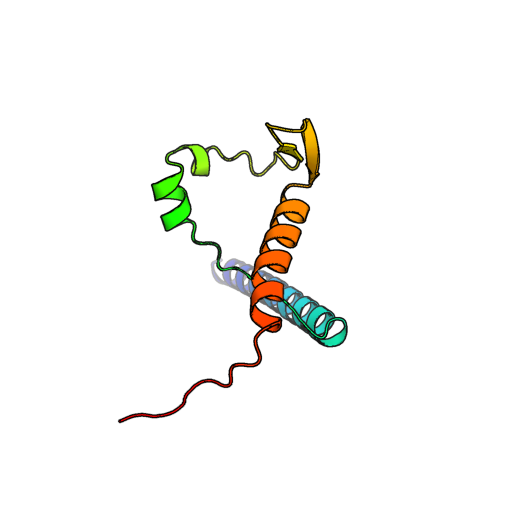OM 712 C C . ALA A 1 86 ? 8.095 -13.983 -9.242 1.00 87.94 86 ALA A C 1
ATOM 714 O O . ALA A 1 86 ? 8.205 -15.209 -9.240 1.00 87.94 86 ALA A O 1
ATOM 715 N N . SER A 1 87 ? 9.058 -13.192 -9.737 1.00 85.25 87 SER A N 1
ATOM 716 C CA . SER A 1 87 ? 10.343 -13.735 -10.205 1.00 85.25 87 SER A CA 1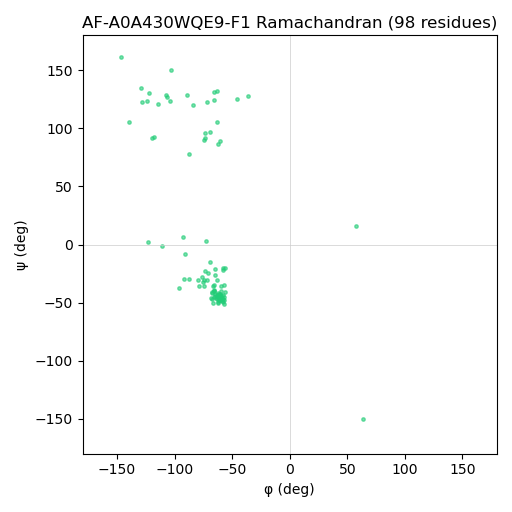
ATOM 717 C C . SER A 1 87 ? 11.167 -14.371 -9.079 1.00 85.25 87 SER A C 1
ATOM 719 O O . SER A 1 87 ? 11.915 -15.310 -9.335 1.00 85.25 87 SER A O 1
ATOM 721 N N . THR A 1 88 ? 10.968 -13.928 -7.833 1.00 77.31 88 THR A N 1
ATOM 722 C CA . THR A 1 88 ? 11.637 -14.478 -6.644 1.00 77.31 88 THR A CA 1
ATOM 723 C C . THR A 1 88 ? 10.970 -15.775 -6.172 1.00 77.31 88 THR A C 1
ATOM 725 O O . THR A 1 88 ? 11.654 -16.669 -5.686 1.00 77.31 88 THR A O 1
ATOM 728 N N . LEU A 1 89 ? 9.654 -15.933 -6.374 1.00 72.69 89 LEU A N 1
ATOM 729 C CA . LEU A 1 89 ? 8.928 -17.161 -6.010 1.00 72.69 89 LEU A CA 1
ATOM 730 C C . LEU A 1 89 ? 9.255 -18.369 -6.894 1.00 72.69 89 LEU A C 1
ATOM 732 O O . LEU A 1 89 ? 9.108 -19.502 -6.451 1.00 72.69 89 LEU A O 1
ATOM 736 N N . ARG A 1 90 ? 9.710 -18.163 -8.135 1.00 57.09 90 ARG A N 1
ATOM 737 C CA . ARG A 1 90 ? 10.118 -19.270 -9.022 1.00 57.09 90 ARG A CA 1
ATOM 738 C C . ARG A 1 90 ? 11.453 -19.924 -8.632 1.00 57.09 90 ARG A C 1
ATOM 740 O O . ARG A 1 90 ? 11.898 -20.823 -9.339 1.00 57.09 90 ARG A O 1
ATOM 747 N N . GLY A 1 91 ? 12.078 -19.501 -7.532 1.00 50.72 91 GLY A N 1
ATOM 748 C CA . GLY A 1 91 ? 13.229 -20.164 -6.930 1.00 50.72 91 GLY A CA 1
ATOM 749 C C . GLY A 1 91 ? 12.906 -20.654 -5.523 1.00 50.72 91 GLY A C 1
ATOM 750 O O . GLY A 1 91 ? 13.115 -19.923 -4.557 1.00 50.72 91 GLY A O 1
ATOM 751 N N . GLU A 1 92 ? 12.460 -21.903 -5.384 1.00 50.00 92 GLU A N 1
ATOM 752 C CA . GLU A 1 92 ? 12.671 -22.644 -4.137 1.00 50.00 92 GLU A CA 1
ATOM 753 C C . GLU A 1 92 ? 14.184 -22.802 -3.920 1.00 50.00 92 GLU A C 1
ATOM 755 O O . GLU A 1 92 ? 14.800 -23.789 -4.309 1.00 50.00 92 GLU A O 1
ATOM 760 N N . SER A 1 93 ? 14.793 -21.803 -3.290 1.00 39.38 93 SER A N 1
ATOM 761 C CA . SER A 1 93 ? 16.099 -21.915 -2.656 1.00 39.38 93 SER A CA 1
ATOM 762 C C . SER A 1 93 ? 15.895 -21.593 -1.190 1.00 39.38 93 SER A C 1
ATOM 764 O O . SER A 1 93 ? 15.923 -20.440 -0.759 1.00 39.38 93 SER A O 1
ATOM 766 N N . ILE A 1 94 ? 15.638 -22.658 -0.435 1.00 49.91 94 ILE A N 1
ATOM 767 C CA . ILE A 1 94 ? 15.759 -22.732 1.018 1.00 49.91 94 ILE A CA 1
ATOM 768 C C . ILE A 1 94 ? 16.970 -21.891 1.444 1.00 49.91 94 ILE A C 1
ATOM 770 O O . ILE A 1 94 ? 18.067 -22.056 0.906 1.00 49.91 94 ILE A O 1
ATOM 774 N N . ARG A 1 95 ? 16.770 -20.977 2.402 1.00 49.78 95 ARG A N 1
ATOM 775 C CA . ARG A 1 95 ? 17.857 -20.203 3.020 1.00 49.78 95 ARG A CA 1
ATOM 776 C C . ARG A 1 95 ? 19.002 -21.163 3.374 1.00 49.78 95 ARG A C 1
ATOM 778 O O . ARG A 1 95 ? 18.737 -22.109 4.121 1.00 49.78 95 ARG A O 1
ATOM 785 N N . PRO A 1 96 ? 20.256 -20.955 2.934 1.00 44.28 96 PRO A N 1
ATOM 786 C CA . PRO A 1 96 ? 21.347 -21.713 3.508 1.00 44.28 96 PRO A CA 1
ATOM 787 C C . PRO A 1 96 ? 21.586 -21.144 4.905 1.00 44.28 96 PRO A C 1
ATOM 789 O O . PRO A 1 96 ? 22.331 -20.188 5.100 1.00 44.28 96 PRO A O 1
ATOM 792 N N . THR A 1 97 ? 20.931 -21.723 5.905 1.00 49.31 97 THR A N 1
ATOM 793 C CA . THR A 1 97 ? 21.399 -21.613 7.281 1.00 49.31 97 THR A CA 1
ATOM 794 C C . THR A 1 97 ? 22.605 -22.533 7.402 1.00 49.31 97 THR A C 1
ATOM 796 O O . THR A 1 97 ? 22.450 -23.708 7.719 1.00 49.31 97 THR A O 1
ATOM 799 N N . LYS A 1 98 ? 23.809 -22.024 7.137 1.00 39.50 98 LYS A N 1
ATOM 800 C CA . LYS A 1 98 ? 25.025 -22.546 7.768 1.00 39.50 98 LYS A CA 1
ATOM 801 C C . LYS A 1 98 ? 25.940 -21.390 8.132 1.00 39.50 98 LYS A C 1
ATOM 803 O O . LYS A 1 98 ? 26.565 -20.772 7.281 1.00 39.50 98 LYS A O 1
ATOM 808 N N . VAL A 1 99 ? 25.953 -21.130 9.434 1.00 46.34 99 VAL A N 1
ATOM 809 C CA . VAL A 1 99 ? 27.064 -20.508 10.140 1.00 46.34 99 VAL A CA 1
ATOM 810 C C . VAL A 1 99 ? 28.223 -21.501 10.073 1.00 46.34 99 VAL A C 1
ATOM 812 O O . VAL A 1 99 ? 28.054 -22.666 10.443 1.00 46.34 99 VAL A O 1
ATOM 815 N N . GLY A 1 100 ? 29.353 -21.037 9.560 1.00 40.56 100 GLY A N 1
ATOM 816 C CA . GLY A 1 100 ? 30.650 -21.697 9.546 1.00 40.56 100 GLY A CA 1
ATOM 817 C C . GLY A 1 100 ? 31.693 -20.621 9.333 1.00 40.56 100 GLY A C 1
ATOM 818 O O . GLY A 1 100 ? 31.575 -19.937 8.294 1.00 40.56 100 GLY A O 1
#

pLDDT: mean 80.2, std 16.44, range [39.38, 98.25]

Radius of gyration: 20.02 Å; Cα contacts (8 Å, |Δi|>4): 32; chains: 1; bounding box: 40×46×54 Å